Protein AF-A0A8H2VUP0-F1 (afdb_monomer_lite)

pLDDT: mean 78.3, std 16.08, range [38.69, 94.94]

Structure (mmCIF, N/CA/C/O backbone):
data_AF-A0A8H2VUP0-F1
#
_entry.id   AF-A0A8H2VUP0-F1
#
loop_
_atom_site.group_PDB
_atom_site.id
_atom_site.type_symbol
_atom_site.label_atom_id
_atom_site.label_alt_id
_atom_site.label_comp_id
_atom_site.label_asym_id
_atom_site.label_entity_id
_atom_site.label_seq_id
_atom_site.pdbx_PDB_ins_code
_atom_site.Cartn_x
_atom_site.Cartn_y
_atom_site.Cartn_z
_atom_site.occupancy
_atom_site.B_iso_or_equiv
_atom_site.auth_seq_id
_atom_site.auth_comp_id
_atom_site.auth_asym_id
_atom_site.auth_atom_id
_atom_site.pdbx_PDB_model_num
ATOM 1 N N . MET A 1 1 ? -14.055 -13.723 -18.922 1.00 43.84 1 MET A N 1
ATOM 2 C CA . MET A 1 1 ? -14.500 -12.357 -19.262 1.00 43.84 1 MET A CA 1
ATOM 3 C C . MET A 1 1 ? -15.899 -12.172 -18.702 1.00 43.84 1 MET A C 1
ATOM 5 O O . MET A 1 1 ? -16.844 -12.622 -19.333 1.00 43.84 1 MET A O 1
ATOM 9 N N . ALA A 1 2 ? -16.030 -11.607 -17.498 1.00 49.09 2 ALA A N 1
ATOM 10 C CA . ALA A 1 2 ? -17.344 -11.230 -16.985 1.00 49.09 2 ALA A CA 1
ATOM 11 C C . ALA A 1 2 ? -17.837 -10.018 -17.782 1.00 49.09 2 ALA A C 1
ATOM 13 O O . ALA A 1 2 ? -17.111 -9.029 -17.922 1.00 49.09 2 ALA A O 1
ATOM 14 N N . THR A 1 3 ? -19.020 -10.11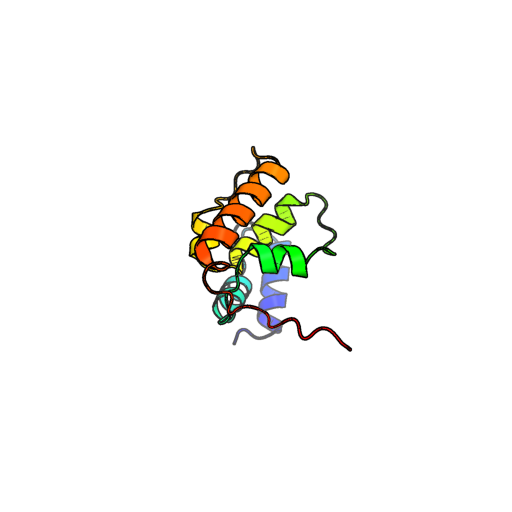7 -18.376 1.00 57.94 3 THR A N 1
ATOM 15 C CA . THR A 1 3 ? -19.560 -9.037 -19.211 1.00 57.94 3 THR A CA 1
ATOM 16 C C . THR A 1 3 ? -19.959 -7.855 -18.326 1.00 57.94 3 THR A C 1
ATOM 18 O O . THR A 1 3 ? -20.338 -8.020 -17.167 1.00 57.94 3 THR A O 1
ATOM 21 N N . THR A 1 4 ? -19.900 -6.633 -18.852 1.00 59.31 4 THR A N 1
ATOM 22 C CA . THR A 1 4 ? -20.311 -5.391 -18.165 1.00 59.31 4 THR A CA 1
ATOM 23 C C . THR A 1 4 ? -21.720 -5.484 -17.551 1.00 59.31 4 THR A C 1
ATOM 25 O O . THR A 1 4 ? -22.013 -4.829 -16.552 1.00 59.31 4 THR A O 1
ATOM 28 N N . GLN A 1 5 ? -22.568 -6.352 -18.106 1.00 58.34 5 GLN A N 1
ATOM 29 C CA . GLN A 1 5 ? -23.902 -6.691 -17.614 1.00 58.34 5 GLN A CA 1
ATOM 30 C C . GLN A 1 5 ? -23.890 -7.441 -16.269 1.00 58.34 5 GLN A C 1
ATOM 32 O O . GLN A 1 5 ? -24.688 -7.127 -15.387 1.00 58.34 5 GLN A O 1
ATOM 37 N N . GLU A 1 6 ? -22.964 -8.381 -16.065 1.00 60.47 6 GLU A N 1
ATOM 38 C CA . GLU A 1 6 ? -22.848 -9.138 -14.810 1.00 60.47 6 GLU A CA 1
ATOM 39 C C . GLU A 1 6 ? -22.368 -8.260 -13.650 1.00 60.47 6 GLU A C 1
ATOM 41 O O . GLU A 1 6 ? -22.812 -8.426 -12.514 1.00 60.47 6 GLU A O 1
ATOM 46 N N . ALA A 1 7 ? -21.482 -7.297 -13.915 1.00 62.00 7 ALA A N 1
ATOM 47 C CA . ALA A 1 7 ? -21.018 -6.355 -12.897 1.00 62.00 7 ALA A CA 1
ATOM 48 C C . ALA A 1 7 ? -22.157 -5.439 -12.415 1.00 62.00 7 ALA A C 1
ATOM 50 O O . ALA A 1 7 ? -22.329 -5.253 -11.208 1.00 62.00 7 ALA A O 1
ATOM 51 N N . ALA A 1 8 ? -22.973 -4.931 -13.344 1.00 68.19 8 ALA A N 1
ATOM 52 C CA . ALA A 1 8 ? -24.148 -4.121 -13.027 1.00 68.19 8 ALA A CA 1
ATOM 53 C C . ALA A 1 8 ? -25.206 -4.923 -12.248 1.00 68.19 8 ALA A C 1
ATOM 55 O O . ALA A 1 8 ? -25.758 -4.431 -11.263 1.00 68.19 8 ALA A O 1
ATOM 56 N N . MET A 1 9 ? -25.435 -6.181 -12.634 1.00 70.94 9 MET A N 1
ATOM 57 C CA . MET A 1 9 ? -26.352 -7.083 -11.936 1.00 70.94 9 MET A CA 1
ATOM 58 C C . MET A 1 9 ? -25.882 -7.390 -10.507 1.00 70.94 9 MET A C 1
ATOM 60 O O . MET A 1 9 ? -26.675 -7.318 -9.574 1.00 70.94 9 MET A O 1
ATOM 64 N N . ASN A 1 10 ? -24.591 -7.664 -10.303 1.00 66.44 10 ASN A N 1
ATOM 65 C CA . ASN A 1 10 ? -24.040 -7.890 -8.965 1.00 66.44 10 ASN A CA 1
ATOM 66 C C . ASN A 1 10 ? -24.151 -6.643 -8.074 1.00 66.44 10 ASN A C 1
ATOM 68 O O . ASN A 1 10 ? -24.457 -6.766 -6.890 1.00 66.44 10 ASN A O 1
ATOM 72 N N . PHE A 1 11 ? -23.965 -5.445 -8.637 1.00 68.75 11 PHE A N 1
ATOM 73 C CA . PHE A 1 11 ? -24.153 -4.186 -7.913 1.00 68.75 11 PHE A CA 1
ATOM 74 C C . PHE A 1 11 ? -25.622 -3.956 -7.510 1.00 68.75 11 PHE A C 1
ATOM 76 O O . PHE A 1 11 ? -25.908 -3.540 -6.388 1.00 68.75 11 PHE A O 1
ATOM 83 N N . GLU A 1 12 ? -26.569 -4.283 -8.394 1.00 74.31 12 GLU A N 1
ATOM 84 C CA . GLU A 1 12 ? -28.009 -4.246 -8.107 1.00 74.31 12 GLU A CA 1
ATOM 85 C C . GLU A 1 12 ? -28.400 -5.238 -6.999 1.00 74.31 12 GLU A C 1
ATOM 87 O O . GLU A 1 12 ? -29.129 -4.885 -6.072 1.00 74.31 12 GLU A O 1
ATOM 92 N N . LEU A 1 13 ? -27.877 -6.466 -7.056 1.00 69.19 13 LEU A N 1
ATOM 93 C CA . LEU A 1 13 ? -28.121 -7.507 -6.054 1.00 69.19 13 LEU A CA 1
ATOM 94 C C . LEU A 1 13 ? -27.515 -7.154 -4.685 1.00 69.19 13 LEU A C 1
ATOM 96 O O . LEU A 1 13 ? -28.132 -7.434 -3.657 1.00 69.19 13 LEU A O 1
ATOM 100 N N . MET A 1 14 ? -26.357 -6.486 -4.665 1.00 67.50 14 MET A N 1
ATOM 101 C CA . MET A 1 14 ? -25.737 -5.943 -3.450 1.00 67.50 14 MET A CA 1
ATOM 102 C C . MET A 1 14 ? -26.605 -4.837 -2.831 1.00 67.50 14 MET A C 1
ATOM 104 O O . MET A 1 14 ? -26.863 -4.852 -1.628 1.00 67.50 14 MET A O 1
ATOM 108 N N . ARG A 1 15 ? -27.163 -3.932 -3.654 1.00 71.56 15 ARG A N 1
ATOM 109 C CA . ARG A 1 15 ? -28.090 -2.882 -3.187 1.00 71.56 15 ARG A CA 1
ATOM 110 C C . ARG A 1 15 ? -29.389 -3.448 -2.615 1.00 71.56 15 ARG A C 1
ATOM 112 O O . ARG A 1 15 ? -29.939 -2.887 -1.674 1.00 71.56 15 ARG A O 1
ATOM 119 N N . ARG A 1 16 ? -29.871 -4.562 -3.168 1.00 78.00 16 ARG A N 1
ATOM 120 C CA . ARG A 1 16 ? -31.076 -5.268 -2.702 1.00 78.00 16 ARG A CA 1
ATOM 121 C C . ARG A 1 16 ? -30.828 -6.185 -1.498 1.00 78.00 16 ARG A C 1
ATOM 123 O O . ARG A 1 16 ? -31.764 -6.836 -1.049 1.00 78.00 16 ARG A O 1
ATOM 130 N N . GLY A 1 17 ? -29.594 -6.260 -0.987 1.00 66.19 17 GLY A N 1
ATOM 131 C CA . GLY A 1 17 ? -29.237 -7.100 0.162 1.00 66.19 17 GLY A CA 1
ATOM 132 C C . GLY A 1 17 ? -29.236 -8.604 -0.129 1.00 66.19 17 GLY A C 1
ATOM 133 O O . GLY A 1 17 ? -29.226 -9.406 0.798 1.00 66.19 17 GLY A O 1
ATOM 134 N N . VAL A 1 18 ? -29.249 -8.993 -1.408 1.00 69.06 18 VAL A N 1
ATOM 135 C CA . VAL A 1 18 ? -29.248 -10.400 -1.847 1.00 69.06 18 VAL A CA 1
ATOM 136 C C . VAL A 1 18 ? -27.829 -10.978 -1.823 1.00 69.06 18 VAL A C 1
ATOM 138 O O . VAL A 1 18 ? -27.641 -12.180 -1.655 1.00 69.06 18 VAL A O 1
ATOM 141 N N . VAL A 1 19 ? -26.819 -10.115 -1.955 1.00 62.97 19 VAL A N 1
ATOM 142 C CA . VAL A 1 19 ? -25.398 -10.460 -1.842 1.00 62.97 19 VAL A CA 1
ATOM 143 C C . VAL A 1 19 ? -24.799 -9.683 -0.673 1.00 62.97 19 VAL A C 1
ATOM 145 O O . VAL A 1 19 ? -25.065 -8.495 -0.500 1.00 62.97 19 VAL A O 1
ATOM 148 N N . SER A 1 20 ? -23.995 -10.368 0.139 1.00 62.78 20 SER A N 1
ATOM 149 C CA . SER A 1 20 ? -23.342 -9.792 1.314 1.00 62.78 20 SER A CA 1
ATOM 150 C C . SER A 1 20 ? -22.394 -8.651 0.936 1.00 62.78 20 SER A C 1
ATOM 152 O O . SER A 1 20 ? -21.546 -8.810 0.058 1.00 62.78 20 SER A O 1
ATOM 154 N N . TRP A 1 21 ? -22.470 -7.531 1.665 1.00 51.34 21 TRP A N 1
ATOM 155 C CA . TRP A 1 21 ? -21.535 -6.405 1.531 1.00 51.34 21 TRP A CA 1
ATOM 156 C C . TRP A 1 21 ? -20.084 -6.778 1.867 1.00 51.34 21 TRP A C 1
ATOM 158 O O . TRP A 1 21 ? -19.154 -6.100 1.440 1.00 51.34 21 TRP A O 1
ATOM 168 N N . TRP A 1 22 ? -19.893 -7.878 2.599 1.00 50.06 22 TRP A N 1
ATOM 169 C CA . TRP A 1 22 ? -18.582 -8.406 2.978 1.00 50.06 22 TRP A CA 1
ATOM 170 C C . TRP A 1 22 ? -17.917 -9.218 1.864 1.00 50.06 22 TRP A C 1
ATOM 172 O O . TRP A 1 22 ? -16.715 -9.477 1.911 1.00 50.06 22 TRP A O 1
ATOM 182 N N . SER A 1 23 ? -18.685 -9.653 0.866 1.00 57.19 23 SER A N 1
ATOM 183 C CA . SER A 1 23 ? -18.161 -10.435 -0.244 1.00 57.19 23 SER A CA 1
ATOM 184 C C . SER A 1 23 ? -17.600 -9.488 -1.291 1.00 57.19 23 SER A C 1
ATOM 186 O O . SER A 1 23 ? -18.352 -8.775 -1.951 1.00 57.19 23 SER A O 1
ATOM 188 N N . VAL A 1 24 ? -16.277 -9.488 -1.472 1.00 63.38 24 VAL A N 1
ATOM 189 C CA . VAL A 1 24 ? -15.666 -8.745 -2.577 1.00 63.38 24 VAL A CA 1
ATOM 190 C C . VAL A 1 24 ? -16.185 -9.339 -3.888 1.00 63.38 24 VAL A C 1
ATOM 192 O O . VAL A 1 24 ? -15.984 -10.536 -4.115 1.00 63.38 24 VAL A O 1
ATOM 195 N N . PRO A 1 25 ? -16.845 -8.546 -4.752 1.00 70.62 25 PRO A N 1
ATOM 196 C CA . PRO A 1 25 ? -17.324 -9.035 -6.033 1.00 70.62 25 PRO A CA 1
ATOM 197 C C . PRO A 1 25 ? -16.233 -9.790 -6.797 1.00 70.62 25 PRO A C 1
ATOM 199 O O . PRO A 1 25 ? -15.104 -9.310 -6.914 1.00 70.62 25 PRO A O 1
ATOM 202 N N . ASN A 1 26 ? -16.568 -10.960 -7.346 1.00 69.12 26 ASN A N 1
ATOM 203 C CA . ASN A 1 26 ? -15.596 -11.842 -8.005 1.00 69.12 26 ASN A CA 1
ATOM 204 C C . ASN A 1 26 ? -14.809 -11.123 -9.119 1.00 69.12 26 ASN A C 1
ATOM 206 O O . ASN A 1 26 ? -13.610 -11.330 -9.276 1.00 69.12 26 ASN A O 1
ATOM 210 N N . TRP A 1 27 ? -15.451 -10.195 -9.834 1.00 70.19 27 TRP A N 1
ATOM 211 C CA . TRP A 1 27 ? -14.807 -9.394 -10.877 1.00 70.19 27 TRP A CA 1
ATOM 212 C C . TRP A 1 27 ? -13.680 -8.485 -10.351 1.00 70.19 27 TRP A C 1
ATOM 214 O O . TRP A 1 27 ? -12.695 -8.279 -11.053 1.00 70.19 27 TRP A O 1
ATOM 224 N N . LEU A 1 28 ? -13.774 -7.970 -9.116 1.00 68.19 28 LEU A N 1
ATOM 225 C CA . LEU A 1 28 ? -12.694 -7.190 -8.493 1.00 68.19 28 LEU A CA 1
ATOM 226 C C . LEU A 1 28 ? -11.496 -8.080 -8.161 1.00 68.19 28 LEU A C 1
ATOM 228 O O . LEU A 1 28 ? -10.350 -7.666 -8.323 1.00 68.19 28 LEU A O 1
ATOM 232 N N . SER A 1 29 ? -11.751 -9.312 -7.722 1.00 72.19 29 SER A N 1
ATOM 233 C CA . SER A 1 29 ? -10.697 -10.304 -7.504 1.00 72.19 29 SER A CA 1
ATOM 234 C C . SER A 1 29 ? -10.047 -10.741 -8.818 1.00 72.19 29 SER A C 1
ATOM 236 O O . SER A 1 29 ? -8.824 -10.803 -8.875 1.00 72.19 29 SER A O 1
ATOM 238 N N . GLN A 1 30 ? -10.829 -10.947 -9.883 1.00 72.50 30 GLN A N 1
ATOM 239 C CA . GLN A 1 30 ? -10.309 -11.242 -11.225 1.00 72.50 30 GLN A CA 1
ATOM 240 C C . GLN A 1 30 ? -9.438 -10.103 -11.759 1.00 72.50 30 GLN A C 1
ATOM 242 O O . GLN A 1 30 ? -8.305 -10.344 -12.158 1.00 72.50 30 GLN A O 1
ATOM 247 N N . ARG A 1 31 ? -9.900 -8.850 -11.665 1.00 72.31 31 ARG A N 1
ATOM 248 C CA . ARG A 1 31 ? -9.097 -7.684 -12.065 1.00 72.31 31 ARG A CA 1
ATOM 249 C C . ARG A 1 31 ? -7.765 -7.599 -11.328 1.00 72.31 31 ARG A C 1
ATOM 251 O O . ARG A 1 31 ? -6.757 -7.284 -11.943 1.00 72.31 31 ARG A O 1
ATOM 258 N N . ARG A 1 32 ? -7.737 -7.901 -10.026 1.00 70.19 32 ARG A N 1
ATOM 259 C CA . ARG A 1 32 ? -6.477 -7.952 -9.264 1.00 70.19 32 ARG A CA 1
ATOM 260 C C . ARG A 1 32 ? -5.539 -9.060 -9.740 1.00 70.19 32 ARG A C 1
ATOM 262 O O . ARG A 1 32 ? -4.331 -8.876 -9.683 1.00 70.19 32 ARG A O 1
ATOM 269 N N . GLN A 1 33 ? -6.070 -10.189 -10.206 1.00 71.44 33 GLN A N 1
ATOM 270 C CA . GLN A 1 33 ? -5.264 -11.280 -10.766 1.00 71.44 33 GLN A CA 1
ATOM 271 C C . GLN A 1 33 ? -4.726 -10.971 -12.170 1.00 71.44 33 GLN A C 1
ATOM 273 O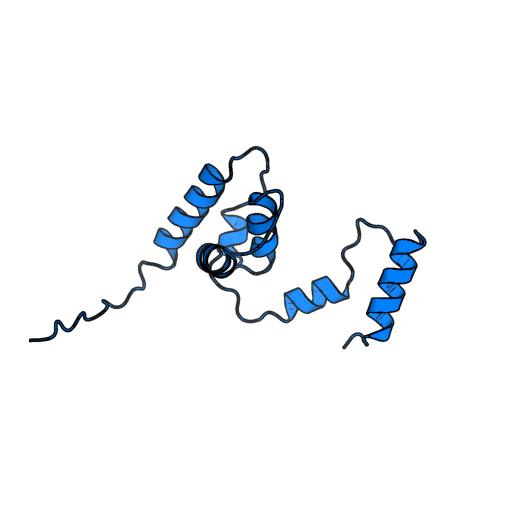 O . GLN A 1 33 ? -3.694 -11.510 -12.556 1.00 71.44 33 GLN A O 1
ATOM 278 N N . GLU A 1 34 ? -5.399 -10.104 -12.929 1.00 78.12 34 GLU A N 1
ATOM 279 C CA . GLU A 1 34 ? -4.951 -9.666 -14.259 1.00 78.12 34 GLU A CA 1
ATOM 280 C C . GLU A 1 34 ? -3.769 -8.684 -14.203 1.00 78.12 34 GLU A C 1
ATOM 282 O O . GLU A 1 34 ? -3.069 -8.511 -15.203 1.00 78.12 34 GLU A O 1
ATOM 287 N N . ILE A 1 35 ? -3.511 -8.068 -13.046 1.00 77.00 35 ILE A N 1
ATOM 288 C CA . ILE A 1 35 ? -2.366 -7.178 -12.833 1.00 77.00 35 ILE A CA 1
ATOM 289 C C . ILE A 1 35 ? -1.104 -8.035 -12.713 1.00 77.00 35 ILE A C 1
ATOM 291 O O . ILE A 1 35 ? -0.804 -8.602 -11.662 1.00 77.00 35 ILE A O 1
ATOM 295 N N . LYS A 1 36 ? -0.392 -8.158 -13.836 1.00 69.12 36 LYS A N 1
ATOM 296 C CA . LYS A 1 36 ? 0.848 -8.940 -13.951 1.00 69.12 36 LYS A CA 1
ATOM 297 C C . LYS A 1 36 ? 2.047 -8.211 -13.354 1.00 69.12 36 LYS A C 1
ATOM 299 O O . LYS A 1 36 ? 2.875 -8.839 -12.701 1.00 69.12 36 LYS A O 1
ATOM 304 N N . ASP A 1 37 ? 2.092 -6.897 -13.541 1.00 74.00 37 ASP A N 1
ATOM 305 C CA . ASP A 1 37 ? 3.219 -6.070 -13.129 1.00 74.00 37 ASP A CA 1
ATOM 306 C C . ASP A 1 37 ? 2.954 -5.522 -11.733 1.00 74.00 37 ASP A C 1
ATOM 308 O O . ASP A 1 37 ? 2.387 -4.447 -11.533 1.00 74.00 37 ASP A O 1
ATOM 312 N N . ARG A 1 38 ? 3.326 -6.332 -10.745 1.00 82.00 38 ARG A N 1
ATOM 313 C CA . ARG A 1 38 ? 3.379 -5.896 -9.355 1.00 82.00 38 ARG A CA 1
ATOM 314 C C . ARG A 1 38 ? 4.613 -5.023 -9.184 1.00 82.00 38 ARG A C 1
ATOM 316 O O . ARG A 1 38 ? 5.689 -5.399 -9.635 1.00 82.00 38 ARG A O 1
ATOM 323 N N . VAL A 1 39 ? 4.449 -3.878 -8.533 1.00 87.88 39 VAL A N 1
ATOM 324 C CA . VAL A 1 39 ? 5.541 -2.921 -8.312 1.00 87.88 39 VAL A CA 1
ATOM 325 C C . VAL A 1 39 ? 5.724 -2.659 -6.812 1.00 87.88 39 VAL A C 1
ATOM 327 O O . VAL A 1 39 ? 4.832 -2.990 -6.013 1.00 87.88 39 VAL A O 1
ATOM 330 N N . PRO A 1 40 ? 6.865 -2.090 -6.388 1.00 92.88 40 PRO A N 1
ATOM 331 C CA . PRO A 1 40 ? 7.098 -1.774 -4.988 1.00 92.88 40 PRO A CA 1
ATOM 332 C C . PRO A 1 40 ? 6.006 -0.863 -4.415 1.00 92.88 40 PRO A C 1
ATOM 334 O O . PRO A 1 40 ? 5.576 0.110 -5.035 1.00 92.88 40 PRO A O 1
ATOM 337 N N . LEU A 1 41 ? 5.567 -1.157 -3.187 1.00 93.38 41 LEU A N 1
ATOM 338 C CA . LEU A 1 41 ? 4.473 -0.416 -2.546 1.00 93.38 41 LEU A CA 1
ATOM 339 C C . LEU A 1 41 ? 4.788 1.077 -2.360 1.00 93.38 41 LEU A C 1
ATOM 341 O O . LEU A 1 41 ? 3.886 1.906 -2.454 1.00 93.38 41 LEU A O 1
ATOM 345 N N . LEU A 1 42 ? 6.056 1.425 -2.116 1.00 93.25 42 LEU A N 1
ATOM 346 C CA . LEU A 1 42 ? 6.466 2.825 -2.004 1.00 93.25 42 LEU A CA 1
ATOM 347 C C . LEU A 1 42 ? 6.240 3.580 -3.324 1.00 93.25 42 LEU A C 1
ATOM 349 O O . LEU A 1 42 ? 5.676 4.671 -3.298 1.00 93.25 42 LEU A O 1
ATOM 353 N N . ASP A 1 43 ? 6.583 2.974 -4.462 1.00 93.25 43 ASP A N 1
ATOM 354 C CA . ASP A 1 43 ? 6.404 3.582 -5.785 1.00 93.25 43 ASP A CA 1
ATOM 355 C C . ASP A 1 43 ? 4.919 3.796 -6.089 1.00 93.25 43 ASP A C 1
ATOM 357 O O . ASP A 1 43 ? 4.522 4.879 -6.519 1.00 93.25 43 ASP A O 1
ATOM 361 N N . LEU A 1 44 ? 4.070 2.807 -5.771 1.00 93.00 44 LEU A N 1
ATOM 362 C CA . LEU A 1 44 ? 2.613 2.955 -5.866 1.00 93.00 44 LEU A CA 1
ATOM 363 C C . LEU A 1 44 ? 2.108 4.112 -5.010 1.00 93.00 44 LEU A C 1
ATOM 365 O O . LEU A 1 44 ? 1.292 4.909 -5.472 1.00 93.00 44 LEU A O 1
ATOM 369 N N . PHE A 1 45 ? 2.567 4.201 -3.763 1.00 93.19 45 PHE A N 1
ATOM 370 C CA . PHE A 1 45 ? 2.106 5.221 -2.831 1.00 93.19 45 PHE A CA 1
ATOM 371 C C . PHE A 1 45 ? 2.488 6.636 -3.281 1.00 93.19 45 PHE A C 1
ATOM 373 O O . PHE A 1 45 ? 1.677 7.554 -3.144 1.00 93.19 45 PHE A O 1
ATOM 380 N N . LEU A 1 46 ? 3.683 6.805 -3.857 1.00 92.56 46 LEU A N 1
ATOM 381 C CA . LEU A 1 46 ? 4.138 8.073 -4.431 1.00 92.56 46 LEU A CA 1
ATOM 382 C C . LEU A 1 46 ? 3.375 8.422 -5.717 1.00 92.56 46 LEU A C 1
ATOM 384 O O . LEU A 1 46 ? 2.890 9.548 -5.855 1.00 92.56 46 LEU A O 1
ATOM 388 N N . ALA A 1 47 ? 3.200 7.452 -6.620 1.00 93.62 47 ALA A N 1
ATOM 389 C CA . ALA A 1 47 ? 2.484 7.635 -7.885 1.00 93.62 47 ALA A CA 1
ATOM 390 C C . ALA A 1 47 ? 1.003 8.006 -7.696 1.00 93.62 47 ALA A C 1
ATOM 392 O O . ALA A 1 47 ? 0.425 8.683 -8.538 1.00 93.62 47 ALA A O 1
ATOM 393 N N . HIS A 1 48 ? 0.392 7.602 -6.579 1.00 93.12 48 HIS A N 1
ATOM 394 C CA . HIS A 1 48 ? -1.007 7.899 -6.255 1.00 93.12 48 HIS A CA 1
ATOM 395 C C . HIS A 1 48 ? -1.143 8.972 -5.163 1.00 93.12 48 HIS A C 1
ATOM 397 O O . HIS A 1 48 ? -2.144 9.012 -4.444 1.00 93.12 48 HIS A O 1
ATOM 403 N N . SER A 1 49 ? -0.146 9.852 -5.023 1.00 91.25 49 SER A N 1
ATOM 404 C CA . SER A 1 49 ? -0.121 10.918 -4.010 1.00 91.25 49 SER A CA 1
ATOM 405 C C . SER A 1 49 ? -1.319 11.879 -4.063 1.00 91.25 49 SER A C 1
ATOM 407 O O . SER A 1 49 ? -1.662 12.467 -3.036 1.00 91.25 49 SER A O 1
ATOM 409 N N . GLU A 1 50 ? -2.002 11.973 -5.203 1.00 92.19 50 GLU A N 1
ATOM 410 C CA . GLU A 1 50 ? -3.176 12.829 -5.415 1.00 92.19 50 GLU A CA 1
ATOM 411 C C . GLU A 1 50 ? -4.507 12.195 -4.973 1.00 92.19 50 GLU A C 1
ATOM 413 O O . GLU A 1 50 ? -5.547 12.853 -5.008 1.00 92.19 50 GLU A O 1
ATOM 418 N N . ALA A 1 51 ? -4.523 10.923 -4.549 1.00 92.44 51 ALA A N 1
ATOM 419 C CA . ALA A 1 51 ? -5.782 10.286 -4.169 1.00 92.44 51 ALA A CA 1
ATOM 420 C C . ALA A 1 51 ? -6.385 10.928 -2.904 1.00 92.44 51 ALA A C 1
ATOM 422 O O . ALA A 1 51 ? -5.736 11.036 -1.859 1.00 92.44 51 ALA A O 1
ATOM 423 N N . LEU A 1 52 ? -7.663 11.301 -3.004 1.00 92.69 52 LEU A N 1
ATOM 424 C CA . LEU A 1 52 ? -8.412 12.092 -2.020 1.00 92.69 52 LEU A CA 1
ATOM 425 C C . LEU A 1 52 ? -9.052 11.238 -0.913 1.00 92.69 52 LEU A C 1
ATOM 427 O O . LEU A 1 52 ? -10.191 11.473 -0.508 1.00 92.69 52 LEU A O 1
ATOM 431 N N . CYS A 1 53 ? -8.347 10.213 -0.435 1.00 92.62 53 CYS A N 1
ATOM 432 C CA . CYS A 1 53 ? -8.842 9.385 0.661 1.00 92.62 53 CYS 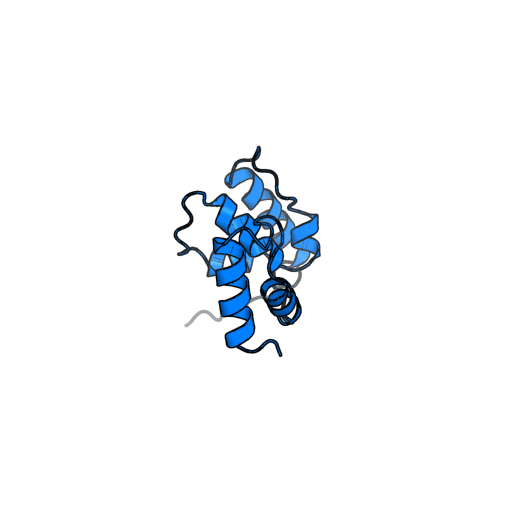A CA 1
ATOM 433 C C . CYS A 1 53 ? -8.979 10.225 1.941 1.00 92.62 53 CYS A C 1
ATOM 435 O O . CYS A 1 53 ? -8.045 10.933 2.322 1.00 92.62 53 CYS A O 1
ATOM 437 N N . THR A 1 54 ? -10.132 10.124 2.615 1.00 93.50 54 THR A N 1
ATOM 438 C CA . THR A 1 54 ? -10.381 10.811 3.893 1.00 93.50 54 THR A CA 1
ATOM 439 C C . THR A 1 54 ? -9.361 10.395 4.951 1.00 93.50 54 THR A C 1
ATOM 441 O O . THR A 1 54 ? -8.811 11.249 5.640 1.00 93.50 54 THR A O 1
ATOM 444 N N . ASP A 1 55 ? -9.059 9.097 5.031 1.00 92.06 55 ASP A N 1
ATOM 445 C CA . ASP A 1 55 ? -7.904 8.580 5.758 1.00 92.06 55 ASP A CA 1
ATOM 446 C C . ASP A 1 55 ? -6.799 8.215 4.759 1.00 92.06 55 ASP A C 1
ATOM 448 O O . ASP A 1 55 ? -6.965 7.366 3.882 1.00 92.06 55 ASP A O 1
ATOM 452 N N . GLN A 1 56 ? -5.633 8.841 4.894 1.00 90.25 56 GLN A N 1
ATOM 453 C CA . GLN A 1 56 ? -4.475 8.566 4.039 1.00 90.25 56 GLN A CA 1
ATOM 454 C C . GLN A 1 56 ? -3.957 7.123 4.178 1.00 90.25 56 GLN A C 1
ATOM 456 O O . GLN A 1 56 ? -3.285 6.611 3.281 1.00 90.25 56 GLN A O 1
ATOM 461 N N . ARG A 1 57 ? -4.291 6.434 5.275 1.00 92.12 57 ARG A N 1
ATOM 462 C CA . ARG A 1 57 ? -3.979 5.013 5.467 1.00 92.12 57 ARG A CA 1
ATOM 463 C C . ARG A 1 57 ? -4.853 4.112 4.602 1.00 92.12 57 ARG A C 1
ATOM 465 O O . ARG A 1 57 ? -4.368 3.076 4.162 1.00 92.12 57 ARG A O 1
ATOM 472 N N . ASP A 1 58 ? -6.079 4.523 4.277 1.00 92.56 58 ASP A N 1
ATOM 473 C CA . ASP A 1 58 ? -6.937 3.765 3.356 1.00 92.56 58 ASP A CA 1
ATOM 474 C C . ASP A 1 58 ? -6.336 3.731 1.955 1.00 92.56 58 ASP A C 1
ATOM 476 O O . ASP A 1 58 ? -6.347 2.692 1.294 1.00 92.56 58 ASP A O 1
ATOM 480 N N . ARG A 1 59 ? -5.721 4.841 1.529 1.00 92.94 59 ARG A N 1
ATOM 481 C CA . ARG A 1 59 ? -4.926 4.869 0.300 1.00 92.94 59 ARG A CA 1
ATOM 482 C C . ARG A 1 59 ? -3.788 3.862 0.369 1.00 92.94 59 ARG A C 1
ATOM 484 O O . ARG A 1 59 ? -3.626 3.048 -0.534 1.00 92.94 59 ARG A O 1
ATOM 491 N N . PHE A 1 60 ? -3.004 3.927 1.442 1.00 92.75 60 PHE A N 1
ATOM 492 C CA . PHE A 1 60 ? -1.846 3.062 1.631 1.00 92.75 60 PHE A CA 1
ATOM 493 C C . PHE A 1 60 ? -2.236 1.575 1.585 1.00 92.75 60 PHE A C 1
ATOM 495 O O . PHE A 1 60 ? -1.707 0.820 0.771 1.00 92.75 60 PHE A O 1
ATOM 502 N N . PH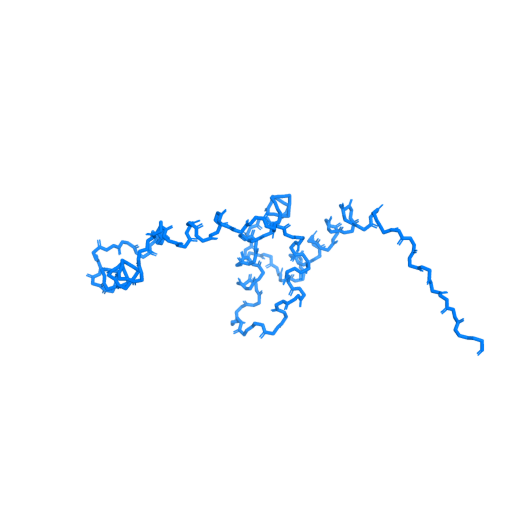E A 1 61 ? -3.209 1.159 2.400 1.00 92.38 61 PHE A N 1
ATOM 503 C CA . PHE A 1 61 ? -3.633 -0.239 2.477 1.00 92.38 61 PHE A CA 1
ATOM 504 C C . PHE A 1 61 ? -4.423 -0.700 1.249 1.00 92.38 61 PHE A C 1
ATOM 506 O O . PHE A 1 61 ? -4.330 -1.869 0.874 1.00 92.38 61 PHE A O 1
ATOM 513 N N . GLY A 1 62 ? -5.137 0.199 0.566 1.00 90.31 62 GLY A N 1
ATOM 514 C CA . GLY A 1 62 ? -5.757 -0.101 -0.724 1.00 90.31 62 GLY A CA 1
ATOM 515 C C . GLY A 1 62 ? -4.723 -0.513 -1.778 1.00 90.31 62 GLY A C 1
ATOM 516 O O . GLY A 1 62 ? -4.912 -1.504 -2.493 1.00 90.31 62 GLY A O 1
ATOM 517 N N . LEU A 1 63 ? -3.587 0.191 -1.814 1.00 91.38 63 LEU A N 1
ATOM 518 C CA . LEU A 1 63 ? -2.482 -0.079 -2.738 1.00 91.38 63 LEU A CA 1
ATOM 519 C C . LEU A 1 63 ? -1.708 -1.365 -2.401 1.00 91.38 63 LEU A C 1
ATOM 521 O O . LEU A 1 63 ? -1.142 -1.972 -3.308 1.00 91.38 63 LEU A O 1
ATOM 525 N N . CYS A 1 64 ? -1.742 -1.857 -1.155 1.00 89.50 64 CYS A N 1
ATOM 526 C CA . CYS A 1 64 ? -1.110 -3.135 -0.782 1.00 89.50 64 CYS A CA 1
ATOM 527 C C . CYS A 1 64 ? -1.615 -4.331 -1.602 1.00 89.50 64 CYS A C 1
ATOM 529 O O . CYS A 1 64 ? -0.889 -5.312 -1.755 1.00 89.50 64 CYS A O 1
ATOM 531 N N . SER A 1 65 ? -2.845 -4.263 -2.125 1.00 83.94 65 SER A N 1
ATOM 532 C CA . SER A 1 65 ? -3.414 -5.313 -2.982 1.00 83.94 65 SER A CA 1
ATOM 533 C C . SER A 1 65 ? -2.822 -5.353 -4.397 1.00 83.94 65 SER A C 1
ATOM 535 O O . SER A 1 65 ? -3.010 -6.341 -5.104 1.00 83.94 65 SER A O 1
ATOM 537 N N . LEU A 1 66 ? -2.120 -4.288 -4.796 1.00 87.38 66 LEU A N 1
ATOM 538 C CA . LEU A 1 66 ? -1.476 -4.117 -6.101 1.00 87.38 66 LEU A CA 1
ATOM 539 C C . LEU A 1 66 ? 0.052 -4.261 -6.023 1.00 87.38 66 LEU A C 1
ATOM 541 O O . LEU A 1 66 ? 0.719 -4.389 -7.048 1.00 87.38 66 LEU A O 1
ATOM 545 N N . ALA A 1 67 ? 0.606 -4.228 -4.813 1.00 91.38 67 ALA A N 1
ATOM 546 C CA . ALA A 1 67 ? 2.038 -4.283 -4.575 1.00 91.38 67 ALA A CA 1
ATOM 547 C C . ALA A 1 67 ? 2.614 -5.701 -4.696 1.00 91.38 67 ALA A C 1
ATOM 549 O O . ALA A 1 67 ? 1.899 -6.708 -4.616 1.00 91.38 67 ALA A O 1
ATOM 550 N N . GLU A 1 68 ? 3.939 -5.771 -4.835 1.00 90.44 68 GLU A N 1
ATOM 551 C CA . GLU A 1 68 ? 4.689 -7.020 -4.693 1.00 90.44 68 GLU A CA 1
ATOM 552 C C . GLU A 1 68 ? 4.397 -7.722 -3.358 1.00 90.44 68 GLU A C 1
ATOM 554 O O . GLU A 1 68 ? 4.301 -7.092 -2.301 1.00 90.44 68 GLU A O 1
ATOM 559 N N . ASP A 1 69 ? 4.325 -9.056 -3.392 1.00 89.06 69 ASP A N 1
ATOM 560 C CA . ASP A 1 69 ? 3.950 -9.873 -2.232 1.00 89.06 69 ASP A CA 1
ATOM 561 C C . ASP A 1 69 ? 4.858 -9.648 -1.013 1.00 89.06 69 ASP A C 1
ATOM 563 O O . ASP A 1 69 ? 4.414 -9.787 0.131 1.00 89.06 69 ASP A O 1
ATOM 567 N N . CYS A 1 70 ? 6.138 -9.316 -1.220 1.00 90.56 70 CYS A N 1
ATOM 568 C CA . CYS A 1 70 ? 7.039 -9.032 -0.105 1.00 90.56 70 CYS A CA 1
ATOM 569 C C . CYS A 1 70 ? 6.659 -7.736 0.619 1.00 90.56 70 CYS A C 1
ATOM 571 O O . CYS A 1 70 ? 6.734 -7.693 1.845 1.00 90.56 70 CYS A O 1
ATOM 573 N N . CYS A 1 71 ? 6.161 -6.727 -0.100 1.00 91.44 71 CYS A N 1
ATOM 574 C CA . CYS A 1 71 ? 5.693 -5.488 0.503 1.00 91.44 71 CYS A CA 1
ATOM 575 C C . CYS A 1 71 ? 4.444 -5.735 1.357 1.00 91.44 71 CYS A C 1
ATOM 577 O O . CYS A 1 71 ? 4.394 -5.286 2.503 1.00 91.44 71 CYS A O 1
ATOM 579 N N . THR A 1 72 ? 3.480 -6.514 0.854 1.00 88.94 72 THR A N 1
ATOM 580 C CA . THR A 1 72 ? 2.251 -6.860 1.589 1.00 88.94 72 THR A CA 1
ATOM 581 C C . THR A 1 72 ? 2.551 -7.637 2.875 1.00 88.94 72 THR A C 1
ATOM 583 O O . THR A 1 72 ? 1.926 -7.399 3.905 1.00 88.94 72 THR A O 1
ATOM 586 N N . LYS A 1 73 ? 3.542 -8.539 2.852 1.00 89.31 73 LYS A N 1
ATOM 587 C CA . LYS A 1 73 ? 3.970 -9.301 4.041 1.00 89.31 73 LYS A CA 1
ATOM 588 C C . LYS A 1 73 ? 4.679 -8.430 5.079 1.00 89.31 73 LYS A C 1
ATOM 590 O O . LYS A 1 73 ? 4.488 -8.636 6.273 1.00 89.31 73 LYS A O 1
ATOM 595 N N . THR A 1 74 ? 5.496 -7.472 4.641 1.00 89.44 74 THR A N 1
ATOM 596 C CA . THR A 1 74 ? 6.235 -6.572 5.541 1.00 89.44 74 THR A CA 1
ATOM 597 C C . THR A 1 74 ? 5.355 -5.467 6.133 1.00 89.44 74 THR A C 1
ATOM 599 O O . THR A 1 74 ? 5.659 -4.956 7.209 1.00 89.44 74 THR A O 1
ATOM 602 N N . THR A 1 75 ? 4.249 -5.120 5.472 1.00 87.81 75 THR A N 1
ATOM 603 C CA . THR A 1 75 ? 3.330 -4.053 5.902 1.00 87.81 75 THR A CA 1
ATOM 604 C C . THR A 1 75 ? 1.903 -4.574 6.107 1.00 87.81 75 THR A C 1
ATOM 606 O O . THR A 1 75 ? 0.990 -4.210 5.363 1.00 87.81 75 THR A O 1
ATOM 609 N N . PRO A 1 76 ? 1.672 -5.436 7.119 1.00 88.31 76 PRO A N 1
ATOM 610 C CA . PRO A 1 76 ? 0.321 -5.870 7.447 1.00 88.31 76 PRO A CA 1
ATOM 611 C C . PRO A 1 76 ? -0.550 -4.666 7.827 1.00 88.31 76 PRO A C 1
ATOM 613 O O . PRO A 1 76 ? -0.077 -3.722 8.466 1.00 88.31 76 PRO A O 1
ATOM 616 N N . ALA A 1 77 ? -1.825 -4.714 7.439 1.00 89.50 77 ALA A N 1
ATOM 617 C CA . ALA A 1 77 ? -2.775 -3.649 7.725 1.00 89.50 77 ALA A CA 1
ATOM 618 C C . ALA A 1 77 ? -3.024 -3.531 9.235 1.00 89.50 77 ALA A C 1
ATOM 620 O O . ALA A 1 77 ? -3.686 -4.375 9.835 1.00 89.50 77 ALA A O 1
ATOM 621 N N . ASP A 1 78 ? -2.480 -2.475 9.839 1.00 91.94 78 ASP A N 1
ATOM 622 C CA . ASP A 1 78 ? -2.608 -2.177 11.263 1.00 91.94 78 ASP A CA 1
ATOM 623 C C . ASP A 1 78 ? -2.978 -0.703 11.457 1.00 91.94 78 ASP A C 1
ATOM 625 O O . ASP A 1 78 ? -2.126 0.184 11.512 1.00 91.94 78 ASP A O 1
ATOM 629 N N . TYR A 1 79 ? -4.279 -0.442 11.584 1.00 92.62 79 TYR A N 1
ATOM 630 C CA . TYR A 1 79 ? -4.827 0.900 11.793 1.00 92.62 79 TYR A CA 1
ATOM 631 C C . TYR A 1 79 ? -4.531 1.484 13.182 1.00 92.62 79 TYR A C 1
ATOM 633 O O . TYR A 1 79 ? -4.871 2.640 13.443 1.00 92.62 79 TYR A O 1
ATOM 641 N N . ARG A 1 80 ? -3.893 0.723 14.082 1.00 94.56 80 ARG A N 1
ATOM 642 C CA . ARG A 1 80 ? -3.382 1.266 15.348 1.00 94.56 80 ARG A CA 1
ATOM 643 C C . ARG A 1 80 ? -2.108 2.077 15.130 1.00 94.56 80 ARG A C 1
ATOM 645 O O . ARG A 1 80 ? -1.793 2.920 15.964 1.00 94.56 80 ARG A O 1
ATOM 652 N N . LYS A 1 81 ? -1.403 1.841 14.020 1.00 93.25 81 LYS A N 1
ATOM 653 C CA . LYS A 1 81 ? -0.222 2.606 13.623 1.00 93.25 81 LYS A CA 1
ATOM 654 C C . LYS A 1 81 ? -0.622 3.896 12.922 1.00 93.25 81 LYS A C 1
ATOM 656 O O . LYS A 1 81 ? -1.607 3.974 12.176 1.00 93.25 81 LYS A O 1
ATOM 661 N N . SER A 1 82 ? 0.185 4.922 13.146 1.00 94.81 82 SER A N 1
ATOM 662 C CA . SER A 1 82 ? 0.134 6.151 12.369 1.00 94.81 82 SER A CA 1
ATOM 663 C C . SER A 1 82 ? 0.564 5.898 10.920 1.00 94.81 82 SER A C 1
ATOM 665 O O . SER A 1 82 ? 1.249 4.919 10.592 1.00 94.81 82 SER A O 1
ATOM 667 N N . LEU A 1 83 ? 0.189 6.820 10.029 1.00 91.94 83 LEU A N 1
ATOM 668 C CA . LEU A 1 83 ? 0.688 6.813 8.655 1.00 91.94 83 LEU A CA 1
ATOM 669 C C . LEU A 1 83 ? 2.220 6.887 8.629 1.00 91.94 83 LEU A C 1
ATOM 671 O O . LEU A 1 83 ? 2.847 6.174 7.859 1.00 91.94 83 LEU A O 1
ATOM 675 N N . PHE A 1 84 ? 2.821 7.705 9.496 1.00 94.25 84 PHE A N 1
ATOM 676 C CA . PHE A 1 84 ? 4.272 7.864 9.568 1.00 94.25 84 PHE A CA 1
ATOM 677 C C . PHE A 1 84 ? 4.984 6.548 9.898 1.00 94.25 84 PHE A C 1
ATOM 679 O O . PHE A 1 84 ? 5.938 6.180 9.214 1.00 94.25 84 PHE A O 1
ATOM 686 N N . GLU A 1 85 ? 4.504 5.810 10.901 1.00 94.94 85 GLU A N 1
ATOM 687 C CA . GLU A 1 85 ? 5.063 4.498 11.249 1.00 94.94 85 GLU A CA 1
ATOM 688 C C . GLU A 1 85 ? 4.936 3.516 10.081 1.00 94.94 85 GLU A C 1
ATOM 690 O O . GLU A 1 85 ? 5.895 2.828 9.731 1.00 94.94 85 GLU A O 1
ATOM 695 N N . THR A 1 86 ? 3.769 3.491 9.438 1.00 93.12 86 THR A N 1
ATOM 696 C CA . THR A 1 86 ? 3.485 2.598 8.308 1.00 93.12 86 THR A CA 1
ATOM 697 C C . THR A 1 86 ? 4.388 2.908 7.107 1.00 93.12 86 THR A C 1
ATOM 699 O O . THR A 1 86 ? 5.038 2.013 6.559 1.00 93.12 86 THR A O 1
ATOM 702 N N . THR A 1 87 ? 4.509 4.185 6.741 1.00 92.5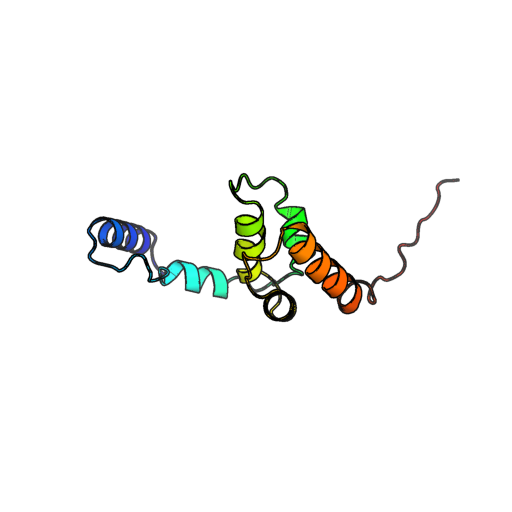0 87 THR A N 1
ATOM 703 C CA . THR A 1 87 ? 5.348 4.639 5.626 1.00 92.50 87 THR A CA 1
ATOM 704 C C . THR A 1 87 ? 6.838 4.475 5.932 1.00 92.50 87 THR A C 1
ATOM 706 O O . THR A 1 87 ? 7.618 4.174 5.031 1.00 92.50 87 THR A O 1
ATOM 709 N N . SER A 1 88 ? 7.259 4.593 7.193 1.00 94.19 88 SER A N 1
ATOM 710 C CA . SER A 1 88 ? 8.655 4.349 7.585 1.00 94.19 88 SER A CA 1
ATOM 711 C C . SER A 1 88 ? 9.055 2.888 7.366 1.00 94.19 88 SER A C 1
ATOM 713 O O . SER A 1 88 ? 10.115 2.618 6.801 1.00 94.19 88 SER A O 1
ATOM 715 N N . VAL A 1 89 ? 8.186 1.937 7.733 1.00 93.06 89 VAL A N 1
ATOM 716 C CA . VAL A 1 89 ? 8.429 0.500 7.519 1.00 93.06 89 VAL A CA 1
ATOM 717 C C . VAL A 1 89 ? 8.551 0.174 6.031 1.00 93.06 89 VAL A C 1
ATOM 719 O O . VAL A 1 89 ? 9.488 -0.523 5.636 1.00 93.06 89 VAL A O 1
ATOM 722 N N . VAL A 1 90 ? 7.645 0.690 5.190 1.00 92.38 90 VAL A N 1
ATOM 723 C CA . VAL A 1 90 ? 7.716 0.418 3.744 1.00 92.38 90 VAL A CA 1
ATOM 724 C C . VAL A 1 90 ? 8.929 1.072 3.100 1.00 92.38 90 VAL A C 1
ATOM 726 O O . VAL A 1 90 ? 9.544 0.472 2.226 1.00 92.38 90 VAL A O 1
ATOM 729 N N . THR A 1 91 ? 9.297 2.273 3.550 1.00 93.31 91 THR A N 1
ATOM 730 C CA . THR A 1 91 ? 10.473 2.989 3.050 1.00 93.31 91 THR A CA 1
ATOM 731 C C . THR A 1 91 ? 11.740 2.194 3.341 1.00 93.31 91 THR A C 1
ATOM 733 O O . THR A 1 91 ? 12.525 1.936 2.432 1.00 93.31 91 THR A O 1
ATOM 736 N N . LEU A 1 92 ? 11.907 1.714 4.577 1.00 93.56 92 LEU A N 1
ATOM 737 C CA . LEU A 1 92 ? 13.047 0.877 4.950 1.00 93.56 92 LEU A CA 1
ATOM 738 C C . LEU A 1 92 ? 13.084 -0.431 4.148 1.00 93.56 92 LEU A C 1
ATOM 740 O O . LEU A 1 92 ? 14.135 -0.814 3.634 1.00 93.56 92 LEU A O 1
ATOM 744 N N . HIS A 1 93 ? 11.935 -1.100 4.007 1.00 92.50 93 HIS A N 1
ATOM 745 C CA . HIS A 1 93 ? 11.820 -2.299 3.178 1.00 92.50 93 HIS A CA 1
ATOM 746 C C . HIS A 1 93 ? 12.205 -2.017 1.723 1.00 92.50 93 HIS A C 1
ATOM 748 O O . HIS A 1 93 ? 12.906 -2.819 1.109 1.00 92.50 93 HIS A O 1
ATOM 754 N N . HIS A 1 94 ? 11.777 -0.874 1.186 1.00 92.31 94 HIS A N 1
A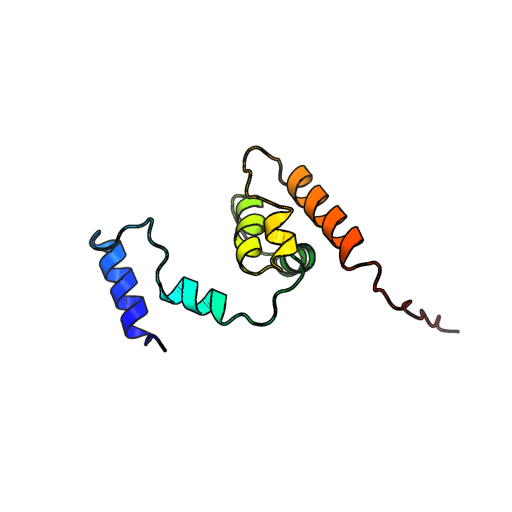TOM 755 C CA . HIS A 1 94 ? 12.064 -0.490 -0.184 1.00 92.31 94 HIS A CA 1
ATOM 756 C C . HIS A 1 94 ? 13.568 -0.294 -0.404 1.00 92.31 94 HIS A C 1
ATOM 758 O O . HIS A 1 94 ? 14.136 -0.898 -1.315 1.00 92.31 94 HIS A O 1
ATOM 764 N N . PHE A 1 95 ? 14.230 0.462 0.478 1.00 91.06 95 PHE A N 1
ATOM 765 C CA . PHE A 1 95 ? 15.681 0.648 0.429 1.00 91.06 95 PHE A CA 1
ATOM 766 C C . PHE A 1 95 ? 16.434 -0.682 0.504 1.00 91.06 95 PHE A C 1
ATOM 768 O O . PHE A 1 95 ? 17.266 -0.967 -0.350 1.00 91.06 95 PHE A O 1
ATOM 775 N N . SER A 1 96 ? 16.074 -1.537 1.462 1.00 89.94 96 SER A N 1
ATOM 776 C CA . SER A 1 96 ? 16.725 -2.837 1.651 1.00 89.94 96 SER A CA 1
ATOM 777 C C . SER A 1 96 ? 16.534 -3.811 0.482 1.00 89.94 96 SER A C 1
ATOM 779 O O . SER A 1 96 ? 17.265 -4.798 0.401 1.00 89.94 96 SER A O 1
ATOM 781 N N . ARG A 1 97 ? 15.511 -3.625 -0.362 1.00 87.50 97 ARG A N 1
ATOM 782 C CA . ARG A 1 97 ? 15.097 -4.639 -1.343 1.00 87.50 97 ARG A CA 1
ATOM 783 C C . ARG A 1 97 ? 15.284 -4.218 -2.794 1.00 87.50 97 ARG A C 1
ATOM 785 O O . ARG A 1 97 ? 15.575 -5.081 -3.624 1.00 87.50 97 ARG A O 1
ATOM 792 N N . TYR A 1 98 ? 15.115 -2.933 -3.090 1.00 82.50 98 TYR A N 1
ATOM 793 C CA . TYR A 1 98 ? 15.078 -2.418 -4.460 1.00 82.50 98 TYR A CA 1
ATOM 794 C C . TYR A 1 98 ? 16.175 -1.389 -4.749 1.00 82.50 98 TYR A C 1
ATOM 796 O O . TYR A 1 98 ? 16.562 -1.246 -5.905 1.00 82.50 98 TYR A O 1
ATOM 804 N N . VAL A 1 99 ? 16.728 -0.722 -3.730 1.00 73.75 99 VAL A N 1
ATOM 805 C CA . VAL A 1 99 ? 17.725 0.349 -3.927 1.00 73.75 99 VAL A CA 1
ATOM 806 C C . VAL A 1 99 ? 19.163 -0.181 -4.047 1.00 73.75 99 VAL A C 1
ATOM 808 O O . VAL A 1 99 ? 19.970 0.427 -4.743 1.00 73.75 99 VAL A O 1
ATOM 811 N N . ASP A 1 100 ? 19.467 -1.383 -3.544 1.00 57.22 100 ASP A N 1
ATOM 812 C CA . ASP A 1 100 ? 20.768 -2.050 -3.775 1.00 57.22 100 ASP A CA 1
ATOM 813 C C . ASP A 1 100 ? 20.988 -2.511 -5.237 1.00 57.22 100 ASP A C 1
ATOM 815 O O . ASP A 1 100 ? 22.025 -3.082 -5.570 1.00 57.22 100 ASP A O 1
ATOM 819 N N . LYS A 1 101 ? 20.019 -2.268 -6.132 1.00 52.72 101 LYS A N 1
ATOM 820 C CA . LYS A 1 101 ? 20.112 -2.534 -7.579 1.00 52.72 101 LYS A CA 1
ATOM 821 C C . LYS A 1 101 ? 20.190 -1.265 -8.433 1.00 52.72 101 LYS A C 1
ATOM 823 O O . LYS A 1 101 ? 19.981 -1.339 -9.642 1.00 52.72 101 LYS A O 1
ATOM 828 N N . ILE A 1 102 ? 20.467 -0.107 -7.835 1.00 51.66 102 ILE A N 1
ATOM 829 C CA . ILE A 1 102 ? 20.712 1.113 -8.605 1.00 51.66 102 ILE A CA 1
ATOM 830 C C . ILE A 1 102 ? 22.064 0.968 -9.319 1.00 51.66 102 ILE A C 1
ATOM 832 O O . ILE A 1 102 ? 23.121 1.095 -8.702 1.00 51.66 102 ILE A O 1
ATOM 836 N N . GLU A 1 103 ? 22.034 0.715 -10.633 1.00 52.97 103 GLU A N 1
ATOM 837 C CA . GLU A 1 103 ? 23.149 1.119 -11.492 1.00 52.97 103 GLU A CA 1
ATOM 838 C C . GLU A 1 103 ? 23.392 2.617 -11.269 1.00 52.97 103 GLU A C 1
ATOM 840 O O . GLU A 1 103 ? 22.432 3.396 -11.245 1.00 52.97 103 GLU A O 1
ATOM 845 N N . PRO A 1 104 ? 24.650 3.043 -11.076 1.00 48.41 104 PRO A N 1
ATOM 846 C CA . PRO A 1 104 ? 24.949 4.432 -10.787 1.00 48.41 104 PRO A CA 1
ATOM 847 C C . PRO A 1 104 ? 24.431 5.303 -11.932 1.00 48.41 104 PRO A C 1
ATOM 849 O O . PRO A 1 104 ? 24.878 5.185 -13.072 1.00 48.41 104 PRO A O 1
ATOM 852 N N . LEU A 1 105 ? 23.495 6.203 -11.619 1.00 50.81 105 LEU A N 1
ATOM 853 C CA . LEU A 1 105 ? 23.102 7.278 -12.521 1.00 50.81 105 LEU A CA 1
ATOM 854 C C . LEU A 1 105 ? 24.357 8.097 -12.836 1.00 50.81 105 LEU A C 1
ATOM 856 O O . LEU A 1 105 ? 24.815 8.901 -12.021 1.00 50.81 105 LEU A O 1
ATOM 860 N N . HIS A 1 106 ? 24.928 7.869 -14.018 1.00 49.81 106 HIS A N 1
ATOM 861 C CA . HIS A 1 106 ? 25.984 8.693 -14.583 1.00 49.81 106 HIS A CA 1
ATOM 862 C C . HIS A 1 106 ? 25.433 10.106 -14.803 1.00 49.81 106 HIS A C 1
ATOM 864 O O . HIS A 1 106 ? 24.902 10.438 -15.859 1.00 49.81 106 HIS A O 1
ATOM 870 N N . PHE A 1 107 ? 25.568 10.956 -13.788 1.00 41.94 107 PHE A N 1
ATOM 871 C CA . PHE A 1 107 ? 25.392 12.394 -13.924 1.00 41.94 107 PHE A CA 1
ATOM 872 C C . PHE A 1 107 ? 26.536 12.937 -14.790 1.00 41.94 107 PHE A C 1
ATOM 874 O O . PHE A 1 107 ? 27.619 13.256 -14.296 1.00 41.94 107 PHE A O 1
ATOM 881 N N . GLN A 1 108 ? 26.309 13.039 -16.100 1.00 47.41 108 GLN A N 1
ATOM 882 C CA . GLN A 1 108 ? 27.116 13.908 -16.949 1.00 47.41 108 GLN A CA 1
ATOM 883 C C . GLN A 1 108 ? 26.759 15.354 -16.597 1.00 47.41 108 GLN A C 1
ATOM 885 O O . GLN A 1 108 ? 25.644 15.814 -16.840 1.00 47.41 108 GLN A O 1
ATOM 890 N N . ARG A 1 109 ? 27.700 16.062 -15.966 1.00 38.69 109 ARG A N 1
ATOM 891 C CA . ARG A 1 109 ? 27.593 17.512 -15.783 1.00 38.69 109 ARG A CA 1
ATOM 892 C C . ARG A 1 109 ? 27.761 18.186 -17.152 1.00 38.69 109 ARG A C 1
ATOM 894 O O . ARG A 1 109 ? 28.700 17.816 -17.858 1.00 38.69 109 ARG A O 1
ATOM 901 N N . PRO A 1 110 ? 26.920 19.163 -17.524 1.00 53.50 110 PRO A N 1
ATOM 902 C CA . PRO A 1 110 ? 27.221 20.019 -18.659 1.00 53.50 110 PRO A CA 1
ATOM 903 C C . PRO A 1 110 ? 28.441 20.889 -18.328 1.00 53.50 110 PRO A C 1
ATOM 905 O O . PRO A 1 110 ? 28.575 21.361 -17.195 1.00 53.50 110 PRO A O 1
ATOM 908 N N . ILE A 1 111 ? 29.324 21.022 -19.319 1.00 56.31 111 ILE A N 1
ATOM 909 C CA . ILE A 1 111 ? 30.515 21.885 -19.341 1.00 56.31 111 ILE A CA 1
ATOM 910 C C . ILE A 1 111 ? 30.080 23.347 -19.433 1.00 56.31 111 ILE A C 1
ATOM 912 O O . ILE A 1 111 ? 29.133 23.613 -20.209 1.00 56.31 111 ILE A O 1
#

Foldseek 3Di:
DPDPVVVVVVVVCVVVVVDDPPDDPVVVVVVLVPLPDAAQLLVQLVVVVVDPDPDSLCSSVVSLSRHDPVLCVQQPDDPVDDPVVRSVSSVVVCCVPPVVPDPDPPPDDDD

Radius of gyration: 18.69 Å; chains: 1; bounding box: 62×34×35 Å

Secondary structure (DSSP, 8-state):
---HHHHHHHHHHHHTTSS-TTS--HHHHHHHHH----B-HHHHHHHTTT---SSHHHHHHHHTTTB-HHHHHHS---TTS-HHHHHHHHHHHHHHHHGGG----------

Sequence (111 aa):
MATTQEAAMNFELMRRGVVSWWSVPNWLSQRRQEIKDRVPLLDLFLAHSEALCTDQRDRFFGLCSLAEDCCTKTTPADYRKSLFETTSVVTLHHFSRYVDKIEPLHFQRPI

Organism: NCBI:txid28548